Protein AF-A0A6P1IBQ8-F1 (afdb_monomer_lite)

Secondary structure (DSSP, 8-state):
----HHHHHHHHHHHHHHTT-SS-TTHHHHHHHHHHHHHHHHHHHHHHHH---HHHHHHHHHHHHHHHHHHHHTT-HHHHHHHHHHHHTS--SS--HHHHHHHHHHHHH-SSTTS-HHHHHHHHHHHHHHHTSTT-HHHHHHHHHHHHHHHHHT-HHHHHHHHTT-----

Structure (mmCIF, N/CA/C/O backbone):
data_AF-A0A6P1IBQ8-F1
#
_entry.id   AF-A0A6P1IBQ8-F1
#
loop_
_atom_site.group_PDB
_atom_site.id
_atom_site.type_symbol
_atom_site.label_atom_id
_atom_site.label_alt_id
_atom_site.label_comp_id
_atom_site.label_asym_id
_atom_site.label_entity_id
_atom_site.label_seq_id
_atom_site.pdbx_PDB_ins_code
_atom_site.Cartn_x
_atom_site.Cartn_y
_atom_site.Cartn_z
_atom_site.occupancy
_atom_site.B_iso_or_equiv
_atom_site.auth_seq_id
_atom_site.auth_comp_id
_atom_site.auth_asym_id
_atom_site.auth_atom_id
_atom_site.pdbx_PDB_model_num
ATOM 1 N N . MET A 1 1 ? -7.753 -3.635 31.287 1.00 37.69 1 MET A N 1
ATOM 2 C CA . MET A 1 1 ? -6.575 -3.598 30.396 1.00 37.69 1 MET A CA 1
ATOM 3 C C . MET A 1 1 ? -6.400 -2.164 29.951 1.00 37.69 1 MET A C 1
ATOM 5 O O . MET A 1 1 ? -7.310 -1.620 29.345 1.00 37.69 1 MET A O 1
ATOM 9 N N . HIS A 1 2 ? -5.324 -1.528 30.402 1.00 33.00 2 HIS A N 1
ATOM 10 C CA . HIS A 1 2 ? -5.056 -0.107 30.200 1.00 33.00 2 HIS A CA 1
ATOM 11 C C . HIS A 1 2 ? -4.382 0.055 28.831 1.00 33.00 2 HIS A C 1
ATOM 13 O O . HIS A 1 2 ? -3.365 -0.583 28.576 1.00 33.00 2 HIS A O 1
ATOM 19 N N . TYR A 1 3 ? -5.025 0.804 27.938 1.00 33.38 3 TYR A N 1
ATOM 20 C CA . TYR A 1 3 ? -4.625 1.020 26.548 1.00 33.38 3 TYR A CA 1
ATOM 21 C C . TYR A 1 3 ? -3.568 2.130 26.522 1.00 33.38 3 TYR A C 1
ATOM 23 O O . TYR A 1 3 ? -3.873 3.261 26.902 1.00 33.38 3 TYR A O 1
ATOM 31 N N . ASP A 1 4 ? -2.334 1.818 26.129 1.00 32.56 4 ASP A N 1
ATOM 32 C CA . ASP A 1 4 ? -1.251 2.802 26.085 1.00 32.56 4 ASP A CA 1
ATOM 33 C C . ASP A 1 4 ? -1.140 3.415 24.679 1.00 32.56 4 ASP A C 1
ATOM 35 O O . ASP A 1 4 ? -0.504 2.868 23.768 1.00 32.56 4 ASP A O 1
ATOM 39 N N . LEU A 1 5 ? -1.823 4.551 24.503 1.00 36.56 5 LEU A N 1
ATOM 40 C CA . LEU A 1 5 ? -1.891 5.357 23.275 1.00 36.56 5 LEU A CA 1
ATOM 41 C C . LEU A 1 5 ? -0.507 5.808 22.759 1.00 36.56 5 LEU A C 1
ATOM 43 O O . LEU A 1 5 ? -0.376 6.165 21.580 1.00 36.56 5 LEU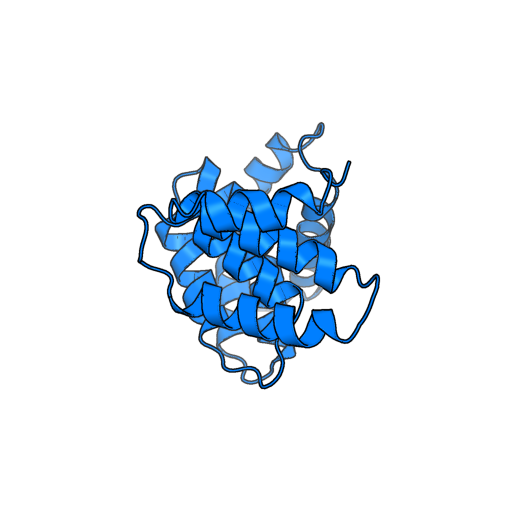 A O 1
ATOM 47 N N . ASP A 1 6 ? 0.541 5.740 23.587 1.00 40.50 6 ASP A N 1
ATOM 48 C CA . ASP A 1 6 ? 1.911 6.054 23.173 1.00 40.50 6 ASP A CA 1
ATOM 49 C C . ASP A 1 6 ? 2.512 4.995 22.234 1.00 40.50 6 ASP A C 1
ATOM 51 O O . ASP A 1 6 ? 3.306 5.326 21.345 1.00 40.50 6 ASP A O 1
ATOM 55 N N . THR A 1 7 ? 2.065 3.739 22.324 1.00 45.91 7 THR A N 1
ATOM 56 C CA . THR A 1 7 ? 2.589 2.633 21.499 1.00 45.91 7 THR A CA 1
ATOM 57 C C . THR A 1 7 ? 2.104 2.739 20.048 1.00 45.91 7 THR A C 1
ATOM 59 O O . THR A 1 7 ? 2.901 2.678 19.109 1.00 45.91 7 THR A O 1
ATOM 62 N N . ALA A 1 8 ? 0.810 3.015 19.848 1.00 40.38 8 ALA A N 1
ATOM 63 C CA . ALA A 1 8 ? 0.205 3.210 18.524 1.00 40.38 8 ALA A CA 1
ATOM 64 C C . ALA A 1 8 ? 0.755 4.461 17.809 1.00 40.38 8 ALA A C 1
ATOM 66 O O . ALA A 1 8 ? 0.993 4.467 16.593 1.00 40.38 8 ALA A O 1
ATOM 67 N N . THR A 1 9 ? 1.036 5.517 18.576 1.00 47.88 9 THR A N 1
ATOM 68 C CA . THR A 1 9 ? 1.628 6.759 18.065 1.00 47.88 9 THR A CA 1
ATOM 69 C C . THR A 1 9 ? 3.099 6.565 17.673 1.00 47.88 9 THR A C 1
ATOM 71 O O . THR A 1 9 ? 3.546 7.099 16.652 1.00 47.88 9 THR A O 1
ATOM 74 N N . GLY A 1 10 ? 3.849 5.759 18.434 1.00 45.59 10 GLY A N 1
ATOM 75 C CA . GLY A 1 10 ? 5.233 5.386 18.132 1.00 45.59 10 GLY A CA 1
ATOM 76 C C . GLY A 1 10 ? 5.371 4.578 16.839 1.00 45.59 10 GLY A C 1
ATOM 77 O O . GLY A 1 10 ? 6.206 4.910 15.992 1.00 45.59 10 GLY A O 1
ATOM 78 N N . THR A 1 11 ? 4.506 3.583 16.639 1.00 48.53 11 THR A N 1
ATOM 79 C CA . THR A 1 11 ? 4.478 2.750 15.425 1.00 48.53 11 THR A CA 1
ATOM 80 C C . THR A 1 11 ? 4.106 3.576 14.192 1.00 48.53 11 THR A C 1
ATOM 82 O O . THR A 1 11 ? 4.799 3.520 13.177 1.00 48.53 11 THR A O 1
ATOM 85 N N . THR A 1 12 ? 3.113 4.463 14.306 1.00 47.78 12 THR A N 1
ATOM 86 C CA . THR A 1 12 ? 2.701 5.360 13.210 1.00 47.78 12 THR A CA 1
ATOM 87 C C . THR A 1 12 ? 3.807 6.355 12.817 1.00 47.78 12 THR A C 1
ATOM 89 O O . THR A 1 12 ? 4.039 6.597 11.629 1.00 47.78 12 THR A O 1
ATOM 92 N N . ARG A 1 13 ? 4.562 6.901 13.788 1.00 47.66 13 ARG A N 1
ATOM 93 C CA . ARG A 1 13 ? 5.729 7.769 13.511 1.00 47.66 13 ARG A CA 1
ATOM 94 C C . ARG A 1 13 ? 6.885 7.015 12.854 1.00 47.66 13 ARG A C 1
ATOM 96 O O . ARG A 1 13 ? 7.597 7.599 12.038 1.00 47.66 13 ARG A O 1
ATOM 103 N N . TYR A 1 14 ? 7.089 5.744 13.193 1.00 47.19 14 TYR A N 1
ATOM 104 C CA . TYR A 1 14 ? 8.168 4.938 12.622 1.00 47.19 14 TYR A CA 1
ATOM 105 C C . TYR A 1 14 ? 7.876 4.520 11.177 1.00 47.19 14 TYR A C 1
ATOM 107 O O . TYR A 1 14 ? 8.729 4.684 10.306 1.00 47.19 14 TYR A O 1
ATOM 115 N N . VAL A 1 15 ? 6.640 4.105 10.898 1.00 50.53 15 VAL A N 1
ATOM 116 C CA . VAL A 1 15 ? 6.150 3.820 9.543 1.00 50.53 15 VAL A CA 1
ATOM 117 C C . VAL A 1 15 ? 6.271 5.059 8.637 1.00 50.53 15 VAL A C 1
ATOM 119 O O . VAL A 1 15 ? 6.692 4.963 7.486 1.00 50.53 15 VAL A O 1
ATOM 122 N N . ALA A 1 16 ? 6.031 6.263 9.170 1.00 47.47 16 ALA A N 1
ATOM 123 C CA . ALA A 1 16 ? 6.283 7.514 8.449 1.00 47.47 16 ALA A CA 1
ATOM 124 C C . ALA A 1 16 ? 7.784 7.831 8.240 1.00 47.47 16 ALA A C 1
ATOM 126 O O . ALA A 1 16 ? 8.135 8.533 7.290 1.00 47.47 16 ALA A O 1
ATOM 127 N N . ARG A 1 17 ? 8.684 7.334 9.106 1.00 43.91 17 ARG A N 1
ATOM 128 C CA . ARG A 1 17 ? 10.148 7.492 8.978 1.00 43.91 17 ARG A CA 1
ATOM 129 C C . ARG A 1 17 ? 10.747 6.535 7.942 1.00 43.91 17 ARG A C 1
ATOM 131 O O . ARG A 1 17 ? 11.728 6.899 7.299 1.00 43.91 17 ARG A O 1
ATOM 138 N N . TRP A 1 18 ? 10.132 5.371 7.746 1.00 48.56 18 TRP A N 1
ATOM 139 C CA . TRP A 1 18 ? 10.521 4.374 6.748 1.00 48.56 18 TRP A CA 1
ATOM 140 C C . TRP A 1 18 ? 10.512 4.931 5.311 1.00 48.56 18 TRP A C 1
ATOM 142 O O . TRP A 1 18 ? 11.470 4.728 4.572 1.00 48.56 18 TRP A O 1
ATOM 152 N N . ASN A 1 19 ? 9.525 5.767 4.962 1.00 48.47 19 ASN A N 1
ATOM 153 C CA . ASN A 1 19 ? 9.407 6.391 3.632 1.00 48.47 19 ASN A CA 1
ATOM 154 C C . ASN A 1 19 ? 10.536 7.376 3.256 1.00 48.47 19 ASN A C 1
ATOM 156 O O . ASN A 1 19 ? 10.545 7.864 2.129 1.00 48.47 19 ASN A O 1
ATOM 160 N N . ARG A 1 20 ? 11.464 7.710 4.167 1.00 42.34 20 ARG A N 1
ATOM 161 C CA . ARG A 1 20 ? 12.568 8.652 3.892 1.00 42.34 20 ARG A CA 1
ATOM 162 C C . ARG A 1 20 ? 13.920 7.995 3.623 1.00 42.34 20 ARG A C 1
ATOM 164 O O . ARG A 1 20 ? 14.780 8.653 3.057 1.00 42.34 20 ARG A O 1
ATOM 171 N N . ASN A 1 21 ? 14.099 6.730 3.998 1.00 39.75 21 ASN A N 1
ATOM 172 C CA . ASN A 1 21 ? 15.372 6.026 3.852 1.00 39.75 21 ASN A CA 1
ATOM 173 C C . ASN A 1 21 ? 15.149 4.748 3.042 1.00 39.75 21 ASN A C 1
ATOM 175 O O . ASN A 1 21 ? 15.145 3.645 3.589 1.00 39.75 21 ASN A O 1
ATOM 179 N N . GLY A 1 22 ? 14.959 4.903 1.732 1.00 41.88 22 GLY A N 1
ATOM 180 C CA . GLY A 1 22 ? 15.198 3.795 0.817 1.00 41.88 22 GLY A CA 1
ATOM 181 C C . GLY A 1 22 ? 16.657 3.364 0.958 1.00 41.88 22 GLY A C 1
ATOM 182 O O . GLY A 1 22 ? 17.554 4.180 0.771 1.00 41.88 22 GLY A O 1
ATOM 183 N N . SER A 1 23 ? 16.883 2.103 1.326 1.00 50.59 23 SER A N 1
ATOM 184 C CA . SER A 1 23 ? 18.199 1.453 1.286 1.00 50.59 23 SER A CA 1
ATOM 185 C C . SER A 1 23 ? 19.282 2.128 2.145 1.00 50.59 23 SER A C 1
ATOM 187 O O . SER A 1 23 ? 20.247 2.682 1.626 1.00 50.59 23 SER A O 1
ATOM 189 N N . GLY A 1 24 ? 19.146 2.075 3.477 1.00 51.94 24 GLY A N 1
ATOM 190 C CA . GLY A 1 24 ? 20.138 2.619 4.417 1.00 51.94 24 GLY A CA 1
ATOM 191 C C . GLY A 1 24 ? 20.544 1.653 5.545 1.00 51.94 24 GLY A C 1
ATOM 192 O O . GLY A 1 24 ? 19.846 0.665 5.798 1.00 51.94 24 GLY A O 1
ATOM 193 N N . PRO A 1 25 ? 21.648 1.934 6.270 1.00 43.25 25 PRO A N 1
ATOM 194 C CA . PRO A 1 25 ? 22.056 1.155 7.440 1.00 43.25 25 PRO A CA 1
ATOM 195 C C . PRO A 1 25 ? 20.945 1.201 8.501 1.00 43.25 25 PRO A C 1
ATOM 197 O O . PRO A 1 25 ? 20.564 2.278 8.957 1.00 43.25 25 PRO A O 1
ATOM 200 N N . GLY A 1 26 ? 20.383 0.040 8.850 1.00 57.84 26 GLY A N 1
ATOM 201 C CA . GLY A 1 26 ? 19.228 -0.097 9.752 1.00 57.84 26 GLY A CA 1
ATOM 202 C C . GLY A 1 26 ? 17.988 -0.736 9.116 1.00 57.84 26 GLY A C 1
ATOM 203 O O . GLY A 1 26 ? 17.019 -1.012 9.819 1.00 57.84 26 GLY A O 1
ATOM 204 N N . GLN A 1 27 ? 18.008 -1.019 7.808 1.00 59.41 27 GLN A N 1
ATOM 205 C CA . GLN A 1 27 ? 16.902 -1.698 7.124 1.00 59.41 27 GLN A CA 1
ATOM 206 C C . GLN A 1 27 ? 16.643 -3.115 7.665 1.00 59.41 27 GLN A C 1
ATOM 208 O O . GLN A 1 27 ? 15.490 -3.511 7.795 1.00 59.41 27 GLN A O 1
ATOM 213 N N . LEU A 1 28 ? 17.689 -3.860 8.037 1.00 63.75 28 LEU A N 1
ATOM 214 C CA . LEU A 1 28 ? 17.545 -5.204 8.613 1.00 63.75 28 LEU A CA 1
ATOM 215 C C . LEU A 1 28 ? 16.924 -5.171 10.017 1.00 63.75 28 LEU A C 1
ATOM 217 O O . LEU A 1 28 ? 16.022 -5.953 10.298 1.00 63.75 28 LEU A O 1
ATOM 221 N N . ASP A 1 29 ? 17.324 -4.219 10.864 1.00 69.94 29 ASP A N 1
ATOM 222 C CA . ASP A 1 29 ? 16.721 -4.032 12.191 1.00 69.94 29 ASP A CA 1
ATOM 223 C C . ASP A 1 29 ? 15.266 -3.558 12.090 1.00 69.94 29 ASP A C 1
ATOM 225 O O . ASP A 1 29 ? 14.413 -3.966 12.880 1.00 69.94 29 ASP A O 1
ATOM 229 N N . ALA A 1 30 ? 14.969 -2.715 11.095 1.00 69.19 30 ALA A N 1
ATOM 230 C CA . ALA A 1 30 ? 13.612 -2.293 10.780 1.00 69.19 30 ALA A CA 1
ATOM 231 C C . ALA A 1 30 ? 12.743 -3.487 10.373 1.00 69.19 30 ALA A C 1
ATOM 233 O O . ALA A 1 30 ? 11.651 -3.648 10.907 1.00 69.19 30 ALA A O 1
ATOM 234 N N . ILE A 1 31 ? 13.245 -4.348 9.484 1.00 72.06 31 ILE A N 1
ATOM 235 C CA . ILE A 1 31 ? 12.558 -5.569 9.054 1.00 72.06 31 ILE A CA 1
ATOM 236 C C . ILE A 1 31 ? 12.330 -6.511 10.243 1.00 72.06 31 ILE A C 1
ATOM 238 O O . ILE A 1 31 ? 11.191 -6.886 10.496 1.00 72.06 31 ILE A O 1
ATOM 242 N N . ALA A 1 32 ? 13.363 -6.804 11.039 1.00 79.06 32 ALA A N 1
ATOM 243 C CA . ALA A 1 32 ? 13.249 -7.677 12.211 1.00 79.06 32 ALA A CA 1
ATOM 244 C C . ALA A 1 32 ? 12.292 -7.122 13.282 1.00 79.06 32 ALA A C 1
ATOM 246 O O . ALA A 1 32 ? 11.680 -7.864 14.057 1.00 79.06 32 ALA A O 1
ATOM 247 N N . ARG A 1 33 ? 12.156 -5.796 13.366 1.00 80.38 33 ARG A N 1
ATOM 248 C CA . ARG A 1 33 ? 11.147 -5.163 14.214 1.00 80.38 33 ARG A CA 1
ATOM 249 C C . ARG A 1 33 ? 9.750 -5.287 13.613 1.00 80.38 33 ARG A C 1
ATOM 251 O O . ARG A 1 33 ? 8.841 -5.649 14.348 1.00 80.38 33 ARG A O 1
ATOM 258 N N . LEU A 1 34 ? 9.580 -5.037 12.317 1.00 82.81 34 LEU A N 1
ATOM 259 C CA . LEU A 1 34 ? 8.296 -5.211 11.630 1.00 82.81 34 LEU A CA 1
ATOM 260 C C . LEU A 1 34 ? 7.805 -6.663 11.708 1.00 82.81 34 LEU A C 1
ATOM 262 O O . LEU A 1 34 ? 6.613 -6.867 11.907 1.00 82.81 34 LEU A O 1
ATOM 266 N N . ASP A 1 35 ? 8.706 -7.648 11.663 1.00 85.44 35 ASP A N 1
ATOM 267 C CA . ASP A 1 35 ? 8.384 -9.064 11.890 1.00 85.44 35 ASP A CA 1
ATOM 268 C C . ASP A 1 35 ? 7.727 -9.296 13.256 1.00 85.44 35 ASP A C 1
ATOM 270 O O . ASP A 1 35 ? 6.705 -9.975 13.357 1.00 85.44 35 ASP A O 1
ATOM 274 N N . ARG A 1 36 ? 8.275 -8.693 14.318 1.00 88.38 36 ARG A N 1
ATOM 275 C CA . ARG A 1 36 ? 7.716 -8.810 15.676 1.00 88.38 36 ARG A CA 1
ATOM 276 C C . ARG A 1 36 ? 6.414 -8.032 15.853 1.00 88.38 36 ARG A C 1
ATOM 278 O O . ARG A 1 36 ? 5.550 -8.463 16.607 1.00 88.38 36 ARG A O 1
ATOM 285 N N . GLU A 1 37 ? 6.278 -6.902 15.168 1.00 88.69 37 GLU A N 1
ATOM 286 C CA . GLU A 1 37 ? 5.125 -6.001 15.277 1.00 88.69 37 GLU A CA 1
ATOM 287 C C . GLU A 1 37 ? 3.951 -6.405 14.368 1.00 88.69 37 GLU A C 1
ATOM 289 O O . GLU A 1 37 ? 2.917 -5.741 14.390 1.00 88.69 37 GLU A O 1
ATOM 294 N N . GLN A 1 38 ? 4.060 -7.496 13.595 1.00 89.25 38 GLN A N 1
ATOM 295 C CA . GLN A 1 38 ? 2.994 -7.968 12.699 1.00 89.25 38 GLN A CA 1
ATOM 296 C C . GLN A 1 38 ? 1.599 -8.028 13.351 1.00 89.25 38 GLN A C 1
ATOM 298 O O . GLN A 1 38 ? 0.654 -7.508 12.753 1.00 89.25 38 GLN A O 1
ATOM 303 N N . PRO A 1 39 ? 1.419 -8.595 14.564 1.00 90.88 39 PRO A N 1
ATOM 304 C CA . PRO A 1 39 ? 0.107 -8.616 15.213 1.00 90.88 39 PRO A CA 1
ATOM 305 C C . PRO A 1 39 ? -0.440 -7.209 15.485 1.00 90.88 39 PRO A C 1
ATOM 307 O O . PRO A 1 39 ? -1.597 -6.935 15.179 1.00 90.88 39 PRO A O 1
ATOM 310 N N . ASN A 1 40 ? 0.414 -6.302 15.966 1.00 88.81 40 ASN A N 1
ATOM 311 C CA . ASN A 1 40 ? 0.041 -4.923 16.287 1.00 88.81 40 ASN A CA 1
ATOM 312 C C . ASN A 1 40 ? -0.310 -4.126 15.022 1.00 88.81 40 ASN A C 1
ATOM 314 O O . ASN A 1 40 ? -1.225 -3.305 15.023 1.00 88.81 40 ASN A O 1
ATOM 318 N N . ILE A 1 41 ? 0.401 -4.377 13.918 1.00 89.62 41 ILE A N 1
ATOM 319 C CA . ILE A 1 41 ? 0.132 -3.745 12.622 1.00 89.62 41 ILE A CA 1
ATOM 320 C C . ILE A 1 41 ? -1.217 -4.213 12.067 1.00 89.62 41 ILE A C 1
ATOM 322 O O . ILE A 1 41 ? -1.997 -3.383 11.601 1.00 89.62 41 ILE A O 1
ATOM 326 N N . ARG A 1 42 ? -1.520 -5.515 12.143 1.00 93.06 42 ARG A N 1
ATOM 327 C CA . ARG A 1 42 ? -2.825 -6.053 11.727 1.00 93.06 42 ARG A CA 1
ATOM 328 C C . ARG A 1 42 ? -3.959 -5.465 12.556 1.00 93.06 42 ARG A C 1
ATOM 330 O O . ARG A 1 42 ? -4.925 -4.990 11.976 1.00 93.06 42 ARG A O 1
ATOM 337 N N . GLU A 1 43 ? -3.809 -5.412 13.878 1.00 92.69 43 GLU A N 1
ATOM 338 C CA . GLU A 1 43 ? -4.804 -4.801 14.768 1.00 92.69 43 GLU A CA 1
ATOM 339 C C . GLU A 1 43 ? -5.041 -3.320 14.420 1.00 92.69 43 GLU A C 1
ATOM 341 O O . GLU A 1 43 ? -6.183 -2.874 14.298 1.00 92.69 43 GLU A O 1
ATOM 346 N N . ALA A 1 44 ? -3.972 -2.558 14.167 1.00 90.69 44 ALA A N 1
ATOM 347 C CA . ALA A 1 44 ? -4.085 -1.165 13.744 1.00 90.69 44 ALA A CA 1
ATOM 348 C C . ALA A 1 44 ? -4.819 -1.016 12.397 1.00 90.69 44 ALA A C 1
ATOM 350 O O . ALA A 1 44 ? -5.633 -0.103 12.233 1.00 90.69 44 ALA A O 1
ATOM 351 N N . LEU A 1 45 ? -4.560 -1.908 11.434 1.00 92.56 45 LEU A N 1
ATOM 352 C CA . LEU A 1 45 ? -5.246 -1.923 10.138 1.00 92.56 45 LEU A CA 1
ATOM 353 C C . LEU A 1 45 ? -6.728 -2.301 10.275 1.00 92.56 45 LEU A C 1
ATOM 355 O O . LEU A 1 45 ? -7.571 -1.682 9.625 1.00 92.56 45 LEU A O 1
ATOM 359 N N . GLU A 1 46 ? -7.066 -3.256 11.143 1.00 92.62 46 GLU A N 1
ATOM 360 C CA . GLU A 1 46 ? -8.457 -3.595 11.468 1.00 92.62 46 GLU A CA 1
ATOM 361 C C . GLU A 1 46 ? -9.190 -2.411 12.087 1.00 92.62 46 GLU A C 1
ATOM 363 O O . GLU A 1 46 ? -10.285 -2.067 11.643 1.00 92.62 46 GLU A O 1
ATOM 368 N N . HIS A 1 47 ? -8.564 -1.734 13.050 1.00 89.88 47 HIS A N 1
ATOM 369 C CA . HIS A 1 47 ? -9.138 -0.548 13.673 1.00 89.88 47 HIS A CA 1
ATOM 370 C C . HIS A 1 47 ? -9.421 0.560 12.647 1.00 89.88 47 HIS A C 1
ATOM 372 O O . HIS A 1 47 ? -10.495 1.162 12.660 1.00 89.88 47 HIS A O 1
ATOM 378 N N . CYS A 1 48 ? -8.496 0.785 11.707 1.00 89.75 48 CYS A N 1
ATOM 379 C CA . CYS A 1 48 ? -8.680 1.763 10.633 1.00 89.75 48 CYS A CA 1
ATOM 380 C C . CYS A 1 48 ? -9.842 1.412 9.687 1.00 89.75 48 CYS A C 1
ATOM 382 O O . CYS A 1 4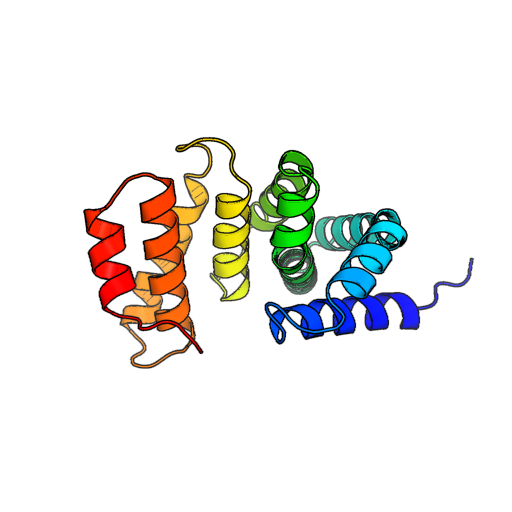8 ? -10.430 2.321 9.107 1.00 89.75 48 CYS A O 1
ATOM 384 N N . LEU A 1 49 ? -10.175 0.126 9.529 1.00 85.94 49 LEU A N 1
ATOM 385 C CA . LEU A 1 49 ? -11.255 -0.352 8.656 1.00 85.94 49 LEU A CA 1
ATOM 386 C C . LEU A 1 49 ? -12.640 -0.346 9.303 1.00 85.94 49 LEU A C 1
ATOM 388 O O . LEU A 1 49 ? -13.636 -0.336 8.589 1.00 85.94 49 LEU A O 1
ATOM 392 N N . ILE A 1 50 ? -12.718 -0.415 10.632 1.00 83.69 50 ILE A N 1
ATOM 393 C CA . ILE A 1 50 ? -14.001 -0.412 11.355 1.00 83.69 50 ILE A CA 1
ATOM 394 C C . ILE A 1 50 ? -14.589 1.007 11.415 1.00 83.69 50 ILE A C 1
ATOM 396 O O . ILE A 1 50 ? -15.794 1.180 11.595 1.00 83.69 50 ILE A O 1
ATOM 400 N N . SER A 1 51 ? -13.754 2.034 11.256 1.00 72.88 51 SER A N 1
ATOM 401 C CA . SER A 1 51 ? -14.192 3.421 11.333 1.00 72.88 51 SER A CA 1
ATOM 402 C C . SER A 1 51 ? -14.833 3.916 10.036 1.00 72.88 51 SER A C 1
ATOM 404 O O . SER A 1 51 ? -14.294 3.741 8.948 1.00 72.88 51 SER A O 1
ATOM 406 N N . THR A 1 52 ? -15.945 4.639 10.167 1.00 69.69 52 THR A N 1
ATOM 407 C CA . THR A 1 52 ? -16.561 5.414 9.079 1.00 69.69 52 THR A CA 1
ATOM 408 C C . THR A 1 52 ? -15.860 6.756 8.837 1.00 69.69 52 THR A C 1
ATOM 410 O O . THR A 1 52 ? -16.256 7.516 7.954 1.00 69.69 52 THR A O 1
ATOM 413 N N . GLU A 1 53 ? -14.843 7.099 9.632 1.00 78.69 53 GLU A N 1
ATOM 414 C CA . GLU A 1 53 ? -14.085 8.334 9.468 1.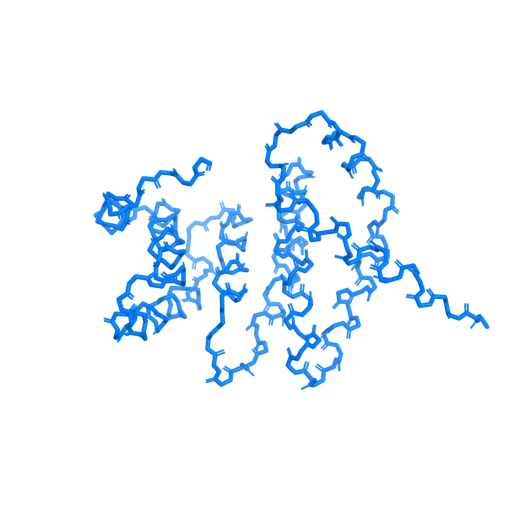00 78.69 53 GLU A CA 1
ATOM 415 C C . GLU A 1 53 ? -13.026 8.188 8.372 1.00 78.69 53 GLU A C 1
ATOM 417 O O . GLU A 1 53 ? -12.038 7.465 8.526 1.00 78.69 53 GLU A O 1
ATOM 422 N N . ASN A 1 54 ? -13.157 8.980 7.303 1.00 79.00 54 ASN A N 1
ATOM 423 C CA . ASN A 1 54 ? -12.196 9.011 6.192 1.00 79.00 54 ASN A CA 1
ATOM 424 C C . ASN A 1 54 ? -10.737 9.178 6.655 1.00 79.00 54 ASN A C 1
ATOM 426 O O . ASN A 1 54 ? -9.823 8.615 6.058 1.00 79.00 54 ASN A O 1
ATOM 430 N N . ARG A 1 55 ? -10.500 9.911 7.750 1.00 82.19 55 ARG A N 1
ATOM 431 C CA . ARG A 1 55 ? -9.157 10.131 8.306 1.00 82.19 55 ARG A CA 1
ATOM 432 C C . ARG A 1 55 ? -8.501 8.843 8.820 1.00 82.19 55 ARG A C 1
ATOM 434 O O . ARG A 1 55 ? -7.282 8.689 8.702 1.00 82.19 55 ARG A O 1
ATOM 441 N N . LEU A 1 56 ? -9.277 7.932 9.404 1.00 86.00 56 LEU A N 1
ATOM 442 C CA . LEU A 1 56 ? -8.763 6.656 9.905 1.00 86.00 56 LEU A CA 1
ATOM 443 C C . LEU A 1 56 ? -8.490 5.692 8.750 1.00 86.00 56 LEU A C 1
ATOM 445 O O . LEU A 1 56 ? -7.419 5.090 8.718 1.00 86.00 56 LEU A O 1
ATOM 449 N N . VAL A 1 57 ? -9.350 5.670 7.730 1.00 87.62 57 VAL A N 1
ATOM 450 C CA . VAL A 1 57 ? -9.089 4.941 6.477 1.00 87.62 57 VAL A CA 1
ATOM 451 C C . VAL A 1 57 ? -7.798 5.431 5.813 1.00 87.62 57 VAL A C 1
ATOM 453 O O . VAL A 1 57 ? -6.945 4.624 5.450 1.00 87.62 57 VAL A O 1
ATOM 456 N N . GLU A 1 58 ? -7.583 6.748 5.713 1.00 87.62 58 GLU A N 1
ATOM 457 C CA . GLU A 1 58 ? -6.324 7.292 5.185 1.00 87.62 58 GLU A CA 1
ATOM 458 C C . GLU A 1 58 ? -5.106 6.921 6.034 1.00 87.62 58 GLU A C 1
ATOM 460 O O . GLU A 1 58 ? -4.016 6.710 5.498 1.00 87.62 58 GLU A O 1
ATOM 465 N N . THR A 1 59 ? -5.272 6.823 7.353 1.00 89.75 59 THR A N 1
ATOM 466 C CA . THR A 1 59 ? -4.210 6.349 8.248 1.00 89.75 59 THR A CA 1
ATOM 467 C C . THR A 1 59 ? -3.887 4.883 7.960 1.00 89.75 59 THR A C 1
ATOM 469 O O . THR A 1 59 ? -2.715 4.547 7.794 1.00 89.75 59 THR A O 1
ATOM 472 N N . GLY A 1 60 ? -4.905 4.039 7.780 1.00 91.06 60 GLY A N 1
ATOM 473 C CA . GLY A 1 60 ? -4.738 2.656 7.341 1.00 91.06 60 GLY A CA 1
ATOM 474 C C . GLY A 1 60 ? -4.029 2.560 5.989 1.00 91.06 60 GLY A C 1
ATOM 475 O O . GLY A 1 60 ? -3.074 1.799 5.855 1.00 91.06 60 GLY A O 1
ATOM 476 N N . LEU A 1 61 ? -4.406 3.395 5.012 1.00 90.31 61 LEU A N 1
ATOM 477 C CA . LEU A 1 61 ? -3.731 3.460 3.711 1.00 90.31 61 LEU A CA 1
ATOM 478 C C . LEU A 1 61 ? -2.255 3.845 3.854 1.00 90.31 61 LEU A C 1
ATOM 480 O O . LEU A 1 61 ? -1.417 3.260 3.174 1.00 90.31 61 LEU A O 1
ATOM 484 N N . ARG A 1 62 ? -1.901 4.778 4.749 1.00 89.38 62 ARG A N 1
ATOM 485 C CA . ARG A 1 62 ? -0.493 5.118 5.047 1.00 89.38 62 ARG A CA 1
ATOM 486 C C . ARG A 1 62 ? 0.275 3.929 5.604 1.00 89.38 62 ARG A C 1
ATOM 488 O O . ARG A 1 62 ? 1.399 3.696 5.163 1.00 89.38 62 ARG A O 1
ATOM 495 N N . ILE A 1 63 ? -0.327 3.192 6.534 1.00 89.50 63 ILE A N 1
ATOM 496 C CA . ILE A 1 63 ? 0.288 2.010 7.141 1.00 89.50 63 ILE A CA 1
ATOM 497 C C . ILE A 1 63 ? 0.489 0.922 6.084 1.00 89.50 63 ILE A C 1
ATOM 499 O O . ILE A 1 63 ? 1.618 0.492 5.863 1.00 89.50 63 ILE A O 1
ATOM 503 N N . ALA A 1 64 ? -0.569 0.537 5.370 1.00 91.31 64 ALA A N 1
ATOM 504 C CA . ALA A 1 64 ? -0.511 -0.513 4.356 1.00 91.31 64 ALA A CA 1
ATOM 505 C C . ALA A 1 64 ? 0.432 -0.152 3.195 1.00 91.31 64 ALA A C 1
ATOM 507 O O . ALA A 1 64 ? 1.249 -0.970 2.780 1.00 91.31 64 ALA A O 1
ATOM 508 N N . THR A 1 65 ? 0.404 1.099 2.724 1.00 88.88 65 THR A N 1
ATOM 509 C CA . THR A 1 65 ? 1.333 1.577 1.687 1.00 88.88 65 THR A CA 1
ATOM 510 C C . THR A 1 65 ? 2.780 1.460 2.146 1.00 88.88 65 THR A C 1
ATOM 512 O O . THR A 1 65 ? 3.633 1.083 1.360 1.00 88.88 65 THR A O 1
ATOM 515 N N . ALA A 1 66 ? 3.099 1.761 3.402 1.00 86.88 66 ALA A N 1
ATOM 516 C CA . ALA A 1 66 ? 4.467 1.627 3.897 1.00 86.88 66 ALA A CA 1
ATOM 517 C C . ALA A 1 66 ? 4.883 0.164 4.157 1.00 86.88 66 ALA A C 1
ATOM 519 O O . ALA A 1 66 ? 6.067 -0.144 4.211 1.00 86.88 66 ALA A O 1
ATOM 520 N N . MET A 1 67 ? 3.929 -0.758 4.278 1.00 87.88 67 MET A N 1
ATOM 521 C CA . MET A 1 67 ? 4.200 -2.186 4.462 1.00 87.88 67 MET A CA 1
ATOM 522 C C . MET A 1 67 ? 4.442 -2.941 3.147 1.00 87.88 67 MET A C 1
ATOM 524 O O . MET A 1 67 ? 4.869 -4.093 3.186 1.00 87.88 67 MET A O 1
ATOM 528 N N . HIS A 1 68 ? 4.223 -2.321 1.980 1.00 84.81 68 HIS A N 1
ATOM 529 C CA . HIS A 1 68 ? 4.265 -3.040 0.702 1.00 84.81 68 HIS A CA 1
ATOM 530 C C . HIS A 1 68 ? 5.607 -3.731 0.433 1.00 84.81 68 HIS A C 1
ATOM 532 O O . HIS A 1 68 ? 5.618 -4.918 0.136 1.00 84.81 68 HIS A O 1
ATOM 538 N N . LEU A 1 69 ? 6.745 -3.053 0.626 1.00 80.06 69 LEU A N 1
ATOM 539 C CA . LEU A 1 69 ? 8.052 -3.690 0.415 1.00 80.06 69 LEU A CA 1
ATOM 540 C C . LEU A 1 69 ? 8.317 -4.808 1.424 1.00 80.06 69 LEU A C 1
ATOM 542 O O . LEU A 1 69 ? 8.954 -5.794 1.070 1.00 80.06 69 LEU A O 1
ATOM 546 N N . PHE A 1 70 ? 7.832 -4.672 2.662 1.00 85.44 70 PHE A N 1
ATOM 547 C CA . PHE A 1 70 ? 7.934 -5.743 3.647 1.00 85.44 70 PHE A CA 1
ATOM 548 C C . PHE A 1 70 ? 7.187 -6.988 3.147 1.00 85.44 70 PHE A C 1
ATOM 550 O O . PHE A 1 70 ? 7.763 -8.071 3.083 1.00 85.44 70 PHE A O 1
ATOM 557 N N . TRP A 1 71 ? 5.932 -6.834 2.713 1.00 88.94 71 TRP A N 1
ATOM 558 C CA . TRP A 1 71 ? 5.154 -7.956 2.190 1.00 88.94 71 TRP A CA 1
ATOM 559 C C . TRP A 1 71 ? 5.760 -8.541 0.909 1.00 88.94 71 TRP A C 1
ATOM 561 O O . TRP A 1 71 ? 5.749 -9.761 0.750 1.00 88.94 71 TRP A O 1
ATOM 571 N N . SER A 1 72 ? 6.343 -7.712 0.036 1.00 81.25 72 SER A N 1
ATOM 572 C CA . SER A 1 72 ? 7.074 -8.174 -1.150 1.00 81.25 72 SER A CA 1
ATOM 573 C C . SER A 1 72 ? 8.292 -9.028 -0.796 1.00 81.25 72 SER A C 1
ATOM 575 O O . SER A 1 72 ? 8.466 -10.097 -1.374 1.00 81.25 72 SER A O 1
ATOM 577 N N . ILE A 1 73 ? 9.127 -8.583 0.150 1.00 81.94 73 ILE A N 1
ATOM 578 C CA . ILE A 1 73 ? 10.354 -9.296 0.545 1.00 81.94 73 ILE A CA 1
ATOM 579 C C . ILE A 1 73 ? 10.018 -10.628 1.225 1.00 81.94 73 ILE 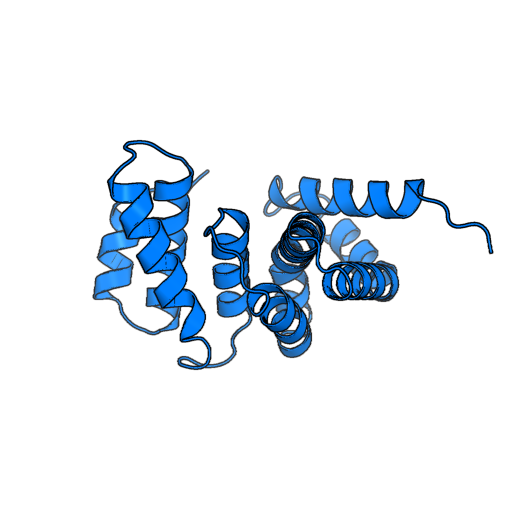A C 1
ATOM 581 O O . ILE A 1 73 ? 10.679 -11.633 0.973 1.00 81.94 73 ILE A O 1
ATOM 585 N N . HIS A 1 74 ? 8.962 -10.658 2.039 1.00 84.81 74 HIS A N 1
ATOM 586 C CA . HIS A 1 74 ? 8.569 -11.841 2.811 1.00 84.81 74 HIS A CA 1
ATOM 587 C C . HIS A 1 74 ? 7.632 -12.790 2.054 1.00 84.81 74 HIS A C 1
ATOM 589 O O . HIS A 1 74 ? 7.178 -13.782 2.619 1.00 84.81 74 HIS A O 1
ATOM 595 N N . GLY A 1 75 ? 7.304 -12.494 0.790 1.00 84.06 75 GLY A N 1
ATOM 596 C CA . GLY A 1 75 ? 6.372 -13.293 -0.013 1.00 84.06 75 GLY A CA 1
ATOM 597 C C . GLY A 1 75 ? 4.917 -13.249 0.478 1.00 84.06 75 GLY A C 1
ATOM 598 O O . GLY A 1 75 ? 4.087 -14.043 0.040 1.00 84.06 75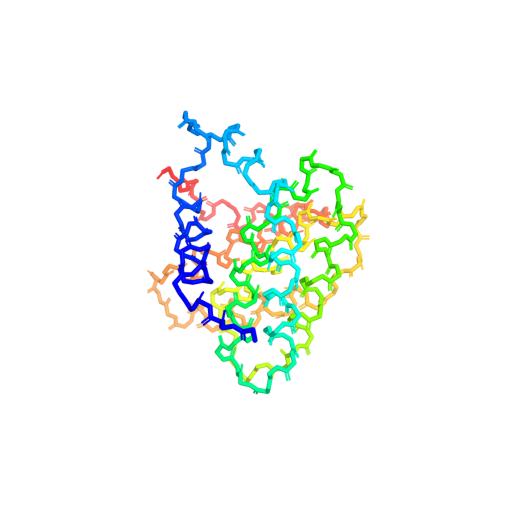 GLY A O 1
ATOM 599 N N . ALA A 1 76 ? 4.576 -12.309 1.360 1.00 87.81 76 ALA A N 1
ATOM 600 C CA . ALA A 1 76 ? 3.249 -12.139 1.951 1.00 87.81 76 ALA A CA 1
ATOM 601 C C . ALA A 1 76 ? 2.320 -11.269 1.074 1.00 87.81 76 ALA A C 1
ATOM 603 O O . ALA A 1 76 ? 1.555 -10.441 1.573 1.00 87.81 76 ALA A O 1
ATOM 604 N N . LEU A 1 77 ? 2.382 -11.461 -0.248 1.00 87.19 77 LEU A N 1
ATOM 605 C CA . LEU A 1 77 ? 1.702 -10.627 -1.249 1.00 87.19 77 LEU A CA 1
ATOM 606 C C . LEU A 1 77 ? 0.184 -10.571 -1.031 1.00 87.19 77 LEU A C 1
ATOM 608 O O . LEU A 1 77 ? -0.406 -9.492 -0.970 1.00 87.19 77 LEU A O 1
ATOM 612 N N . SER A 1 78 ? -0.439 -11.737 -0.838 1.00 87.88 78 SER A N 1
ATOM 613 C CA . SER A 1 78 ? -1.888 -11.860 -0.646 1.00 87.88 78 SER A CA 1
ATOM 614 C C . SER A 1 78 ? -2.384 -11.159 0.618 1.00 87.88 78 SER A C 1
ATOM 616 O O . SER A 1 78 ? -3.531 -10.720 0.670 1.00 87.88 78 SER A O 1
ATOM 618 N N . GLU A 1 79 ? -1.545 -11.063 1.651 1.00 91.69 79 GLU A N 1
ATOM 619 C CA . GLU A 1 79 ? -1.901 -10.334 2.865 1.00 91.69 79 GLU A CA 1
ATOM 620 C C . GLU A 1 79 ? -1.902 -8.828 2.610 1.00 91.69 79 GLU A C 1
ATOM 622 O O . GLU A 1 79 ? -2.886 -8.157 2.920 1.00 91.69 79 GLU A O 1
ATOM 627 N N . GLY A 1 80 ? -0.833 -8.308 2.004 1.00 90.94 80 GLY A N 1
ATOM 628 C CA . GLY A 1 80 ? -0.735 -6.883 1.717 1.00 90.94 80 GLY A CA 1
ATOM 629 C C . GLY A 1 80 ? -1.859 -6.378 0.819 1.00 90.94 80 GLY A C 1
ATOM 630 O O . GLY A 1 80 ? -2.480 -5.357 1.122 1.00 90.94 80 GLY A O 1
ATOM 631 N N . ARG A 1 81 ? -2.197 -7.150 -0.218 1.00 88.69 81 ARG A N 1
ATOM 632 C CA . ARG A 1 81 ? -3.318 -6.838 -1.113 1.00 88.69 81 ARG A CA 1
ATOM 633 C C . ARG A 1 81 ? -4.659 -6.855 -0.407 1.00 88.69 81 ARG A C 1
ATOM 635 O O . ARG A 1 81 ? -5.401 -5.891 -0.507 1.00 88.69 81 ARG A O 1
ATOM 642 N N . ARG A 1 82 ? -4.928 -7.863 0.431 1.00 90.94 82 ARG A N 1
ATOM 643 C CA . ARG A 1 82 ? -6.165 -7.910 1.230 1.00 90.94 82 ARG A CA 1
ATOM 644 C C . ARG A 1 82 ? -6.376 -6.628 2.039 1.00 90.94 82 ARG A C 1
ATOM 646 O O . ARG A 1 82 ? -7.508 -6.157 2.146 1.00 90.94 82 ARG A O 1
ATOM 653 N N . TRP A 1 83 ? -5.324 -6.087 2.651 1.00 93.75 83 TRP A N 1
ATOM 654 C CA . TRP A 1 83 ? -5.433 -4.841 3.410 1.00 93.75 83 TRP A CA 1
ATOM 655 C C . TRP A 1 83 ? -5.656 -3.635 2.501 1.00 93.75 83 TRP A C 1
ATOM 657 O O . TRP A 1 83 ? -6.561 -2.842 2.767 1.00 93.75 83 TRP A O 1
ATOM 667 N N . LEU A 1 84 ? -4.866 -3.511 1.432 1.00 89.81 84 LEU A N 1
ATOM 668 C CA . LEU A 1 84 ? -4.976 -2.411 0.476 1.00 89.81 84 LEU A CA 1
ATOM 669 C C . LEU A 1 84 ? -6.346 -2.394 -0.208 1.00 89.81 84 LEU A C 1
ATOM 671 O O . LEU A 1 84 ? -6.995 -1.353 -0.177 1.00 89.81 84 LEU A O 1
ATOM 675 N N . ASP A 1 85 ? -6.839 -3.530 -0.698 1.00 87.75 85 ASP A N 1
ATOM 676 C CA . ASP A 1 85 ? -8.158 -3.675 -1.324 1.00 87.75 85 ASP A CA 1
ATOM 677 C C . ASP A 1 85 ? -9.279 -3.192 -0.403 1.00 87.75 85 ASP A C 1
ATOM 679 O O . ASP A 1 85 ? -10.117 -2.378 -0.790 1.00 87.75 85 ASP A O 1
ATOM 683 N N . ARG A 1 86 ? -9.285 -3.642 0.859 1.00 89.38 86 ARG A N 1
ATOM 684 C CA . ARG A 1 86 ? -10.323 -3.264 1.834 1.00 89.38 86 ARG A CA 1
ATOM 685 C C . ARG A 1 86 ? -10.292 -1.771 2.164 1.00 89.38 86 ARG A C 1
ATOM 687 O O . ARG A 1 86 ? -11.346 -1.153 2.330 1.00 89.38 86 ARG A O 1
ATOM 694 N N . LEU A 1 87 ? -9.099 -1.190 2.274 1.00 89.44 87 LEU A N 1
ATOM 695 C CA . LEU A 1 87 ? -8.923 0.235 2.553 1.00 89.44 87 LEU A CA 1
ATOM 696 C C . LEU A 1 87 ? -9.267 1.098 1.330 1.00 89.44 87 LEU A C 1
ATOM 698 O O . LEU A 1 87 ? -9.848 2.172 1.471 1.00 89.44 87 LEU A O 1
ATOM 702 N N . LEU A 1 88 ? -8.944 0.631 0.125 1.00 85.81 88 LEU A N 1
ATOM 703 C CA . LEU A 1 88 ? -9.241 1.315 -1.132 1.00 85.81 88 LEU A CA 1
ATOM 704 C C . LEU A 1 88 ? -10.722 1.213 -1.514 1.00 85.81 88 LEU A C 1
ATOM 706 O O . LEU A 1 88 ? -11.253 2.166 -2.081 1.00 85.81 88 LEU A O 1
ATOM 710 N N . ALA A 1 89 ? -11.408 0.129 -1.142 1.00 85.62 89 ALA A N 1
ATOM 711 C CA . ALA A 1 89 ? -12.846 -0.047 -1.355 1.00 85.62 89 ALA A CA 1
ATOM 712 C C . ALA A 1 89 ? -13.709 0.965 -0.580 1.00 85.62 89 ALA A C 1
ATOM 714 O O . ALA A 1 89 ? -14.865 1.192 -0.938 1.00 85.62 89 ALA A O 1
ATOM 715 N N . HIS A 1 90 ? -13.162 1.605 0.458 1.00 83.56 90 HIS A N 1
ATOM 716 C CA . HIS A 1 90 ? -13.838 2.716 1.118 1.00 83.56 90 HIS A CA 1
ATOM 717 C C . HIS A 1 90 ? -13.928 3.910 0.162 1.00 83.56 90 HIS A C 1
ATOM 719 O O . HIS A 1 90 ? -12.910 4.494 -0.235 1.00 83.56 90 HIS A O 1
ATOM 725 N N . GLN A 1 91 ? -15.165 4.255 -0.203 1.00 68.38 91 GLN A N 1
ATOM 726 C CA . GLN A 1 91 ? -15.474 5.377 -1.081 1.00 68.38 91 GLN A CA 1
ATOM 727 C C . GLN A 1 91 ? -15.131 6.692 -0.379 1.00 68.38 91 GLN A C 1
ATOM 729 O O . GLN A 1 91 ? -15.729 7.055 0.631 1.00 68.38 91 GLN A O 1
ATOM 734 N N . SER A 1 92 ? -14.167 7.415 -0.942 1.00 68.12 92 SER A N 1
ATOM 735 C CA . SER A 1 92 ? -13.898 8.813 -0.612 1.00 68.12 92 SER A CA 1
ATOM 736 C C . SER A 1 92 ? -14.347 9.666 -1.788 1.00 68.12 92 SER A C 1
ATOM 738 O O . SER A 1 92 ? -14.045 9.335 -2.931 1.00 68.12 92 SER A O 1
ATOM 740 N N . ALA A 1 93 ? -15.024 10.780 -1.508 1.00 60.41 93 ALA A N 1
ATOM 741 C CA . ALA A 1 93 ? -15.461 11.731 -2.531 1.00 60.41 93 ALA A CA 1
ATOM 742 C C . ALA A 1 93 ? -14.299 12.495 -3.188 1.00 60.41 93 ALA A C 1
ATOM 744 O O . ALA A 1 93 ? -14.511 13.183 -4.181 1.00 60.41 93 ALA A O 1
ATOM 745 N N . GLN A 1 94 ? -13.091 12.425 -2.617 1.00 70.00 94 GLN A N 1
ATOM 746 C CA . GLN A 1 94 ? -11.915 13.059 -3.196 1.00 70.00 94 GLN A CA 1
ATOM 747 C C . GLN A 1 94 ? -10.761 12.077 -3.328 1.00 70.00 94 GLN A C 1
ATOM 749 O O . GLN A 1 94 ? -10.456 11.344 -2.372 1.00 70.00 94 GLN A O 1
ATOM 754 N N . PRO A 1 95 ? -10.080 12.088 -4.479 1.00 72.75 95 PRO A N 1
ATOM 755 C CA . PRO A 1 95 ? -8.881 11.313 -4.633 1.00 72.75 95 PRO A CA 1
ATOM 756 C C . PRO A 1 95 ? -7.710 12.037 -3.953 1.00 72.75 95 PRO A C 1
ATOM 758 O O . PRO A 1 95 ? -7.530 13.249 -4.071 1.00 72.75 95 PRO A O 1
ATOM 761 N N . THR A 1 96 ? -6.912 11.290 -3.190 1.00 79.94 96 THR A N 1
ATOM 762 C CA . THR A 1 96 ? -5.820 11.849 -2.381 1.00 79.94 96 THR A CA 1
ATOM 763 C C . THR A 1 96 ? -4.481 11.219 -2.742 1.00 79.94 96 THR A C 1
ATOM 765 O O . THR A 1 96 ? -4.412 10.088 -3.229 1.00 79.94 96 THR A O 1
ATOM 768 N N . ILE A 1 97 ? -3.385 11.943 -2.473 1.00 78.56 97 ILE A N 1
ATOM 769 C CA . ILE A 1 97 ? -2.001 11.485 -2.715 1.00 78.56 97 ILE A CA 1
ATOM 770 C C . ILE A 1 97 ? -1.773 10.088 -2.132 1.00 78.56 97 ILE A C 1
ATOM 772 O O . ILE A 1 97 ? -1.118 9.250 -2.750 1.00 78.56 97 ILE A O 1
ATOM 776 N N . ILE A 1 98 ? -2.312 9.823 -0.938 1.00 84.62 98 ILE A N 1
ATOM 777 C CA . ILE A 1 98 ? -2.119 8.526 -0.300 1.00 84.62 98 ILE A CA 1
ATOM 778 C C . ILE A 1 98 ? -2.859 7.399 -1.026 1.00 84.62 98 ILE A C 1
ATOM 780 O O . ILE A 1 98 ? -2.295 6.317 -1.149 1.00 84.62 98 ILE A O 1
ATOM 784 N N . ARG A 1 99 ? -4.061 7.638 -1.567 1.00 84.75 99 ARG A N 1
ATOM 785 C CA . ARG A 1 99 ? -4.791 6.623 -2.343 1.00 84.75 99 ARG A CA 1
ATOM 786 C C . ARG A 1 99 ? -4.028 6.229 -3.606 1.00 84.75 99 ARG A C 1
ATOM 788 O O . ARG A 1 99 ? -3.921 5.047 -3.896 1.00 84.75 99 ARG A O 1
ATOM 795 N N . ILE A 1 100 ? -3.403 7.190 -4.288 1.00 80.94 100 ILE A N 1
ATOM 796 C CA . ILE A 1 100 ? -2.538 6.914 -5.448 1.00 80.94 100 ILE A CA 1
ATOM 797 C C . ILE A 1 100 ? -1.337 6.050 -5.054 1.00 80.94 100 ILE A C 1
ATOM 799 O O . ILE A 1 100 ? -1.027 5.071 -5.730 1.00 80.94 100 ILE A O 1
ATOM 803 N N . ARG A 1 101 ? -0.664 6.377 -3.941 1.00 82.81 101 ARG A N 1
ATOM 804 C CA . ARG A 1 101 ? 0.469 5.572 -3.448 1.00 82.81 101 ARG A CA 1
ATOM 805 C C . ARG A 1 101 ? 0.035 4.166 -3.037 1.00 82.81 101 ARG A C 1
ATOM 807 O O . ARG A 1 101 ? 0.771 3.221 -3.296 1.00 82.81 101 ARG A O 1
ATOM 814 N N . ALA A 1 102 ? -1.144 4.030 -2.436 1.00 86.38 102 ALA A N 1
ATOM 815 C CA . ALA A 1 102 ? -1.712 2.745 -2.049 1.00 86.38 102 ALA A CA 1
ATOM 816 C C . ALA A 1 102 ? -2.061 1.877 -3.267 1.00 86.38 102 ALA A C 1
ATOM 818 O O . ALA A 1 102 ? -1.761 0.691 -3.263 1.00 86.38 102 ALA A O 1
ATOM 819 N N . LEU A 1 103 ? -2.612 2.467 -4.331 1.00 81.62 103 LEU A N 1
ATOM 820 C CA . LEU A 1 103 ? -2.859 1.771 -5.598 1.00 81.62 103 LEU A CA 1
ATOM 821 C C . LEU A 1 103 ? -1.569 1.307 -6.268 1.00 81.62 103 LEU A C 1
ATOM 823 O O . LEU A 1 103 ? -1.480 0.184 -6.755 1.00 81.62 103 LEU A O 1
ATOM 827 N N . TYR A 1 104 ? -0.546 2.160 -6.260 1.00 80.88 104 TYR A N 1
ATOM 828 C CA . TYR A 1 104 ? 0.780 1.772 -6.716 1.00 80.88 104 TYR A CA 1
ATOM 829 C C . TYR A 1 104 ? 1.346 0.601 -5.890 1.00 80.88 104 TYR A C 1
ATOM 831 O O . TYR A 1 104 ? 1.858 -0.360 -6.458 1.00 80.88 104 TYR A O 1
ATOM 839 N N . ALA A 1 105 ? 1.224 0.656 -4.562 1.00 84.94 105 ALA A N 1
ATOM 840 C CA . ALA A 1 105 ? 1.656 -0.416 -3.669 1.00 84.94 105 ALA A CA 1
ATOM 841 C C . ALA A 1 105 ? 0.901 -1.734 -3.913 1.00 84.94 105 ALA A C 1
ATOM 843 O O . ALA A 1 105 ? 1.532 -2.787 -3.949 1.00 84.94 105 ALA A O 1
ATOM 844 N N . ASP A 1 106 ? -0.415 -1.683 -4.122 1.00 85.44 106 ASP A N 1
ATOM 845 C CA . ASP A 1 106 ? -1.232 -2.864 -4.431 1.00 85.44 106 ASP A CA 1
ATOM 846 C C . ASP A 1 106 ? -0.754 -3.540 -5.721 1.00 85.44 106 ASP A C 1
ATOM 848 O O . ASP A 1 106 ? -0.538 -4.749 -5.777 1.00 85.44 106 ASP A O 1
ATOM 852 N N . ARG A 1 107 ? -0.443 -2.725 -6.727 1.00 78.94 107 ARG A N 1
ATOM 853 C CA . ARG A 1 107 ? 0.070 -3.172 -8.022 1.00 78.94 107 ARG A CA 1
ATOM 854 C C . ARG A 1 107 ? 1.464 -3.779 -7.950 1.00 78.94 107 ARG A C 1
ATOM 856 O O . ARG A 1 107 ? 1.724 -4.753 -8.643 1.00 78.94 107 ARG A O 1
ATOM 863 N N . VAL A 1 108 ? 2.333 -3.271 -7.075 1.00 79.69 108 VAL A N 1
ATOM 864 C CA . VAL A 1 108 ? 3.628 -3.909 -6.771 1.00 79.69 108 VAL A CA 1
ATOM 865 C C . VAL A 1 108 ? 3.440 -5.292 -6.137 1.00 79.69 108 VAL A C 1
ATOM 867 O O . VAL A 1 108 ? 4.284 -6.168 -6.317 1.00 79.69 108 VAL A O 1
ATOM 870 N N . LEU A 1 109 ? 2.352 -5.498 -5.393 1.00 82.81 109 LEU A N 1
ATOM 871 C CA . LEU A 1 109 ? 2.042 -6.768 -4.737 1.00 82.81 109 LEU A CA 1
ATOM 872 C C . LEU A 1 109 ? 1.237 -7.733 -5.622 1.00 82.81 109 LEU A C 1
ATOM 874 O O . LEU A 1 109 ? 1.037 -8.885 -5.233 1.00 82.81 109 LEU A O 1
ATOM 878 N N . ALA A 1 110 ? 0.754 -7.294 -6.785 1.00 79.06 110 ALA A N 1
ATOM 879 C CA . ALA A 1 110 ? -0.021 -8.125 -7.697 1.00 79.06 110 ALA A CA 1
ATOM 880 C C . ALA A 1 110 ? 0.871 -9.171 -8.386 1.00 79.06 110 ALA A C 1
ATOM 882 O O . ALA A 1 110 ? 1.955 -8.868 -8.881 1.00 79.06 110 ALA A O 1
ATOM 883 N N . ALA A 1 111 ? 0.403 -10.421 -8.421 1.00 61.09 111 ALA A N 1
ATOM 884 C CA . ALA A 1 111 ? 1.146 -11.538 -9.005 1.00 61.09 111 ALA A CA 1
ATOM 885 C C . ALA A 1 111 ? 0.952 -11.668 -10.528 1.00 61.09 111 ALA A C 1
ATOM 887 O O . ALA A 1 111 ? 1.771 -12.302 -11.191 1.00 61.09 111 ALA A O 1
ATOM 888 N N . LEU A 1 112 ? -0.126 -11.097 -11.080 1.00 56.06 112 LEU A N 1
ATOM 889 C CA . LEU A 1 112 ? -0.500 -11.201 -12.492 1.00 56.06 112 LEU A CA 1
ATOM 890 C C . LEU A 1 112 ? -1.085 -9.874 -13.015 1.00 56.06 112 LEU A C 1
ATOM 892 O O . LEU A 1 112 ? -1.764 -9.171 -12.258 1.00 56.06 112 LEU A O 1
ATOM 896 N N . PRO A 1 113 ? -0.884 -9.548 -14.305 1.00 53.53 113 PRO A N 1
ATOM 897 C CA . PRO A 1 113 ? -1.599 -8.460 -14.973 1.00 53.53 113 PRO A CA 1
ATOM 898 C C . PRO A 1 113 ? -3.125 -8.679 -14.943 1.00 53.53 113 PRO A C 1
ATOM 900 O O . PRO A 1 113 ? -3.590 -9.795 -15.171 1.00 53.53 113 PRO A O 1
ATOM 903 N N . GLY A 1 114 ? -3.906 -7.617 -14.702 1.00 53.28 114 GLY A N 1
ATOM 904 C CA . GLY A 1 114 ? -5.371 -7.613 -14.881 1.00 53.28 114 GLY A CA 1
ATOM 905 C C . GLY A 1 114 ? -6.249 -7.643 -13.620 1.00 53.28 114 GLY A C 1
ATOM 906 O O . GLY A 1 114 ? -7.454 -7.433 -13.725 1.00 53.28 114 GLY A O 1
ATOM 907 N N . GLU A 1 115 ? -5.693 -7.832 -12.422 1.00 57.34 115 GLU A N 1
ATOM 908 C CA . GLU A 1 115 ? -6.502 -7.912 -11.189 1.00 57.34 115 GLU A CA 1
ATOM 909 C C . GLU A 1 115 ? -6.904 -6.549 -10.585 1.00 57.34 115 GLU A C 1
ATOM 911 O O . GLU A 1 115 ? -7.544 -6.507 -9.538 1.00 57.34 115 GLU A O 1
ATOM 916 N N . VAL A 1 116 ? -6.549 -5.423 -11.213 1.00 52.44 116 VAL A N 1
ATOM 917 C CA . VAL A 1 116 ? -6.598 -4.103 -10.555 1.00 52.44 116 VAL A CA 1
ATOM 918 C C . VAL A 1 116 ? -7.156 -3.017 -11.492 1.00 52.44 116 VAL A C 1
ATOM 920 O O . VAL A 1 116 ? -6.507 -2.024 -11.822 1.00 52.44 116 VAL A O 1
ATOM 923 N N . VAL A 1 117 ? -8.400 -3.192 -11.932 1.00 55.22 117 VAL A N 1
ATOM 924 C CA . VAL A 1 117 ? -9.104 -2.214 -12.790 1.00 55.22 117 VAL A CA 1
ATOM 925 C C . VAL A 1 117 ? -9.417 -0.906 -12.039 1.00 55.22 117 VAL A C 1
ATOM 927 O O . VAL A 1 117 ? -9.307 0.175 -12.603 1.00 55.22 117 VAL A O 1
ATOM 930 N N . ALA A 1 118 ? -9.685 -0.964 -10.730 1.00 58.41 118 ALA A N 1
ATOM 931 C CA . ALA A 1 118 ? -10.021 0.226 -9.935 1.00 58.41 118 ALA A CA 1
ATOM 932 C C . ALA A 1 118 ? -8.855 1.229 -9.772 1.00 58.41 118 ALA A C 1
ATOM 934 O O . ALA A 1 118 ? -9.066 2.397 -9.442 1.00 58.41 118 ALA A O 1
ATOM 935 N N . GLY A 1 119 ? -7.607 0.784 -9.965 1.00 61.25 119 GLY A N 1
ATOM 936 C CA . GLY A 1 119 ? -6.432 1.624 -9.736 1.00 61.25 119 GLY A CA 1
ATOM 937 C C . GLY A 1 119 ? -6.092 2.577 -10.873 1.00 61.25 119 GLY A C 1
ATOM 938 O O . GLY A 1 119 ? -5.592 3.672 -10.624 1.00 61.25 119 GLY A O 1
ATOM 939 N N . THR A 1 120 ? -6.373 2.181 -12.110 1.00 64.44 120 THR A N 1
ATOM 940 C CA . THR A 1 120 ? -6.146 3.019 -13.292 1.00 64.44 120 THR A CA 1
ATOM 941 C C . THR A 1 120 ? -7.159 4.156 -13.352 1.00 64.44 120 THR A C 1
ATOM 943 O O . THR A 1 120 ? -6.756 5.298 -13.543 1.00 64.44 120 THR A O 1
ATOM 946 N N . GLU A 1 121 ? -8.429 3.882 -13.043 1.00 71.19 121 GLU A N 1
ATOM 947 C CA . GLU A 1 121 ? -9.507 4.882 -13.040 1.00 71.19 121 GLU A CA 1
ATOM 948 C C . GLU A 1 121 ? -9.234 6.029 -12.052 1.00 71.19 121 GLU A C 1
ATOM 950 O O . GLU A 1 121 ? -9.324 7.202 -12.414 1.00 71.19 121 GLU A O 1
ATOM 955 N N . LEU A 1 122 ? -8.814 5.718 -10.818 1.00 69.44 122 LEU A N 1
ATOM 956 C CA . LEU A 1 122 ? -8.498 6.756 -9.829 1.00 69.44 122 LEU A CA 1
ATOM 957 C C . LEU A 1 122 ? -7.247 7.562 -10.218 1.00 69.44 122 LEU A C 1
ATOM 959 O O . LEU A 1 122 ? -7.168 8.761 -9.959 1.00 69.44 122 LEU A O 1
ATOM 963 N N . VAL A 1 123 ? -6.239 6.917 -10.814 1.00 72.31 123 VAL A N 1
ATOM 964 C CA . VAL A 1 123 ? -5.022 7.601 -11.281 1.00 72.31 123 VAL A CA 1
ATOM 965 C C . VAL A 1 123 ? -5.339 8.531 -12.453 1.00 72.31 123 VAL A C 1
ATOM 967 O O . VAL A 1 123 ? -4.815 9.643 -12.488 1.00 72.31 123 VAL A O 1
ATOM 970 N N . GLU A 1 124 ? -6.222 8.123 -13.364 1.00 76.56 124 GLU A N 1
ATOM 971 C CA . GLU A 1 124 ? -6.732 8.955 -14.458 1.00 76.56 124 GLU A CA 1
ATOM 972 C C . GLU A 1 124 ? -7.554 10.140 -13.943 1.00 76.56 124 GLU A C 1
ATOM 974 O O . GLU A 1 124 ? -7.334 11.272 -14.379 1.00 76.56 124 GLU A O 1
ATOM 979 N N . GLU A 1 125 ? -8.432 9.917 -12.962 1.00 72.56 125 GLU A N 1
ATOM 980 C CA . GLU A 1 125 ? -9.208 10.979 -12.318 1.00 72.56 125 GLU A CA 1
ATOM 981 C C . GLU A 1 125 ? -8.286 12.020 -11.665 1.00 72.56 125 GLU A C 1
ATOM 983 O O . GLU A 1 125 ? -8.443 13.227 -11.880 1.00 72.56 125 GLU A O 1
ATOM 988 N N . VAL A 1 126 ? -7.256 11.584 -10.928 1.00 71.88 126 VAL A N 1
ATOM 989 C CA . VAL A 1 126 ? -6.299 12.536 -10.345 1.00 71.88 126 VAL A CA 1
ATOM 990 C C . VAL A 1 126 ? -5.431 13.180 -11.406 1.00 71.88 126 VAL A C 1
ATOM 992 O O . VAL A 1 126 ? -5.100 14.352 -11.264 1.00 71.88 126 VAL A O 1
ATOM 995 N N . LEU A 1 127 ? -5.060 12.478 -12.474 1.00 75.00 127 LEU A N 1
ATOM 996 C CA . LEU A 1 127 ? -4.308 13.084 -13.568 1.00 75.00 127 LEU A CA 1
ATOM 997 C C . LEU A 1 127 ? -5.123 14.203 -14.227 1.00 75.00 127 LEU A C 1
ATOM 999 O O . LEU A 1 127 ? -4.581 15.280 -14.486 1.00 75.00 127 LEU A O 1
ATOM 1003 N N . ALA A 1 128 ? -6.427 13.993 -14.424 1.00 78.38 128 ALA A N 1
ATOM 1004 C CA . ALA A 1 128 ? -7.340 15.019 -14.907 1.00 78.38 128 ALA A CA 1
ATOM 1005 C C . ALA A 1 128 ? -7.374 16.226 -13.956 1.00 78.38 128 ALA A C 1
ATOM 1007 O O . ALA A 1 128 ? -7.200 17.358 -14.408 1.00 78.38 128 ALA A O 1
ATOM 1008 N N . LEU A 1 129 ? -7.487 16.012 -12.641 1.00 71.19 129 LEU A N 1
ATOM 1009 C CA . LEU A 1 129 ? -7.460 17.091 -11.641 1.00 71.19 129 LEU A CA 1
ATOM 1010 C C . LEU A 1 129 ? -6.098 17.810 -11.579 1.00 71.19 129 LEU A C 1
ATOM 1012 O O . LEU A 1 129 ? -6.030 19.038 -11.568 1.00 71.19 129 LEU A O 1
ATOM 1016 N N . ALA A 1 130 ? -4.998 17.062 -11.599 1.00 69.44 130 ALA A N 1
ATOM 1017 C CA . ALA A 1 130 ? -3.634 17.574 -11.508 1.00 69.44 130 ALA A CA 1
ATOM 1018 C C . ALA A 1 130 ? -3.195 18.315 -12.780 1.00 69.44 130 ALA A C 1
ATOM 1020 O O . ALA A 1 130 ? -2.346 19.205 -12.717 1.00 69.44 130 ALA A O 1
ATOM 1021 N N . ASN A 1 131 ? -3.787 18.010 -13.939 1.00 71.25 131 ASN A N 1
ATOM 1022 C CA . ASN A 1 131 ? -3.566 18.772 -15.168 1.00 71.25 131 ASN A CA 1
ATOM 1023 C C . ASN A 1 131 ? -4.056 20.222 -15.072 1.00 71.25 131 ASN A C 1
ATOM 1025 O O . ASN A 1 131 ? -3.518 21.078 -15.772 1.00 71.25 131 ASN A O 1
ATOM 1029 N N . HIS A 1 132 ? -4.979 20.515 -14.155 1.00 68.94 132 HIS A N 1
ATOM 1030 C CA . HIS A 1 132 ? -5.452 21.871 -13.882 1.00 68.94 132 HIS A CA 1
ATOM 1031 C C . HIS A 1 132 ? -4.572 22.623 -12.863 1.00 68.94 132 HIS A C 1
ATOM 1033 O O . HIS A 1 132 ? -4.801 23.806 -12.620 1.00 68.94 132 HIS A O 1
ATOM 1039 N N . VAL A 1 133 ? -3.544 21.975 -12.288 1.00 60.28 133 VAL A N 1
ATOM 1040 C CA . VAL A 1 133 ? -2.648 22.556 -11.269 1.00 60.28 133 VAL A CA 1
ATOM 1041 C C . VAL A 1 133 ? -1.170 22.328 -11.646 1.00 60.28 133 VAL A C 1
ATOM 1043 O O . VAL A 1 133 ? -0.581 21.296 -11.297 1.00 60.28 133 VAL A O 1
ATOM 1046 N N . PRO A 1 134 ? -0.536 23.280 -12.364 1.00 56.75 134 PRO A N 1
ATOM 1047 C CA . PRO A 1 134 ? 0.862 23.175 -12.784 1.00 56.75 134 PRO A CA 1
ATOM 1048 C C . PRO A 1 134 ? 1.832 23.060 -11.597 1.00 56.75 134 PRO A C 1
ATOM 1050 O O . PRO A 1 134 ? 1.692 23.769 -10.605 1.00 56.75 134 PRO A O 1
ATOM 1053 N N . GLY A 1 135 ? 2.846 22.193 -11.712 1.00 61.28 135 GLY A N 1
ATOM 1054 C CA . GLY A 1 135 ? 3.963 22.115 -10.757 1.00 61.28 135 GLY A CA 1
ATOM 1055 C C . GLY A 1 135 ? 3.659 21.459 -9.404 1.00 61.28 135 GLY A C 1
ATOM 1056 O O . GLY A 1 135 ? 4.481 21.547 -8.496 1.00 61.28 135 GLY A O 1
ATOM 1057 N N . SER A 1 136 ? 2.507 20.805 -9.240 1.00 68.56 136 SER A N 1
ATOM 1058 C CA . SER A 1 136 ? 2.184 20.128 -7.981 1.00 68.56 136 SER A CA 1
ATOM 1059 C C . SER A 1 136 ? 2.954 18.807 -7.814 1.00 68.56 136 SER A C 1
ATOM 1061 O O . SER A 1 136 ? 3.058 18.010 -8.746 1.00 68.56 136 SER A O 1
ATOM 1063 N N . GLU A 1 137 ? 3.438 18.529 -6.595 1.00 70.62 137 GLU A N 1
ATOM 1064 C CA . GLU A 1 137 ? 4.013 17.225 -6.195 1.00 70.62 137 GLU A CA 1
ATOM 1065 C C . GLU A 1 137 ? 3.057 16.065 -6.528 1.00 70.62 137 GLU A C 1
ATOM 1067 O O . GLU A 1 137 ? 3.475 14.981 -6.935 1.00 70.62 137 GLU A O 1
ATOM 1072 N N . MET A 1 138 ? 1.751 16.329 -6.424 1.00 70.94 138 MET A N 1
ATOM 1073 C CA . MET A 1 138 ? 0.685 15.407 -6.798 1.00 70.94 138 MET A CA 1
ATOM 1074 C C . MET A 1 138 ? 0.767 15.007 -8.278 1.00 70.94 138 MET A C 1
ATOM 1076 O O . MET A 1 138 ? 0.695 13.818 -8.569 1.00 70.94 138 MET A O 1
ATOM 1080 N N . LYS A 1 139 ? 0.987 15.951 -9.207 1.00 77.50 139 LYS A N 1
ATOM 1081 C CA . LYS A 1 139 ? 1.115 15.649 -10.643 1.00 77.50 139 LYS A CA 1
ATOM 1082 C C . LYS A 1 139 ? 2.310 14.741 -10.936 1.00 77.50 139 LYS A C 1
ATOM 1084 O O . LYS A 1 139 ? 2.167 13.750 -11.645 1.00 77.50 139 LYS A O 1
ATOM 1089 N N . THR A 1 140 ? 3.471 15.058 -10.364 1.00 78.19 140 THR A N 1
ATOM 1090 C CA . THR A 1 140 ? 4.699 14.253 -10.493 1.00 78.19 140 THR A CA 1
ATOM 1091 C C . THR A 1 140 ? 4.472 12.826 -10.009 1.00 78.19 140 THR A C 1
ATOM 1093 O O . THR A 1 140 ? 4.766 11.865 -10.719 1.00 78.19 140 THR A O 1
ATOM 1096 N N . LEU A 1 141 ? 3.892 12.680 -8.818 1.00 75.31 141 LEU A N 1
ATOM 1097 C CA . LEU A 1 141 ? 3.629 11.376 -8.229 1.00 75.31 141 LEU A CA 1
ATOM 1098 C C . LEU A 1 141 ? 2.608 10.562 -9.033 1.00 75.31 141 LEU A C 1
ATOM 1100 O O . LEU A 1 141 ? 2.775 9.354 -9.171 1.00 75.31 141 LEU A O 1
ATOM 1104 N N . VAL A 1 142 ? 1.569 11.208 -9.562 1.00 78.00 142 VAL A N 1
ATOM 1105 C CA . VAL A 1 142 ? 0.534 10.567 -10.386 1.00 78.00 142 VAL A CA 1
ATOM 1106 C C . VAL A 1 142 ? 1.110 10.065 -11.702 1.00 78.00 142 VAL A C 1
ATOM 1108 O O . VAL A 1 142 ? 0.851 8.923 -12.066 1.00 78.00 142 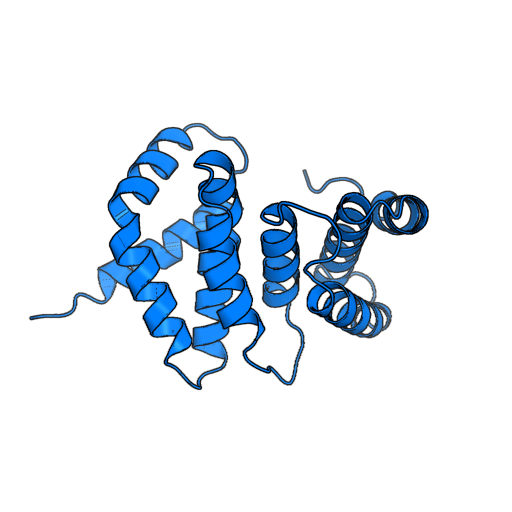VAL A O 1
ATOM 1111 N N . LEU A 1 143 ? 1.929 10.871 -12.384 1.00 81.19 143 LEU A N 1
ATOM 1112 C CA . LEU A 1 143 ? 2.612 10.454 -13.613 1.00 81.19 143 LEU A CA 1
ATOM 1113 C C . LEU A 1 143 ? 3.559 9.281 -13.347 1.00 81.19 143 LEU A C 1
ATOM 1115 O O . LEU A 1 143 ? 3.533 8.288 -14.070 1.00 81.19 143 LEU A O 1
ATOM 1119 N N . PHE A 1 144 ? 4.338 9.348 -12.266 1.00 78.94 144 PHE A N 1
ATOM 1120 C CA . PHE A 1 144 ? 5.221 8.253 -11.875 1.00 78.94 144 PHE A CA 1
ATOM 1121 C C . PHE A 1 144 ? 4.443 6.970 -11.558 1.00 78.94 144 PHE A C 1
ATOM 1123 O O . PHE A 1 144 ? 4.778 5.904 -12.074 1.00 78.94 144 PHE A O 1
ATOM 1130 N N . ALA A 1 145 ? 3.386 7.063 -10.746 1.00 77.38 145 ALA A N 1
ATOM 1131 C CA . ALA A 1 145 ? 2.531 5.928 -10.427 1.00 77.38 145 ALA A CA 1
ATOM 1132 C C . ALA A 1 145 ? 1.910 5.349 -11.704 1.00 77.38 145 ALA A C 1
ATOM 1134 O O . ALA A 1 145 ? 2.084 4.164 -11.961 1.00 77.38 145 ALA A O 1
ATOM 1135 N N . SER A 1 146 ? 1.290 6.181 -12.546 1.00 80.50 146 SER A N 1
ATOM 1136 C CA . SER A 1 146 ? 0.674 5.772 -13.814 1.00 80.50 146 SER A CA 1
ATOM 1137 C C . SER A 1 146 ? 1.658 5.057 -14.739 1.00 80.50 146 SER A C 1
ATOM 1139 O O . SER A 1 146 ? 1.372 3.960 -15.207 1.00 80.50 146 SER A O 1
ATOM 1141 N N . GLY A 1 147 ? 2.849 5.624 -14.948 1.00 79.88 147 GLY A N 1
ATOM 1142 C CA . GLY A 1 147 ? 3.868 5.002 -15.786 1.00 79.88 147 GLY A CA 1
ATOM 1143 C C . GLY A 1 147 ? 4.335 3.648 -15.246 1.00 79.88 147 GLY A C 1
ATOM 1144 O O . GLY A 1 147 ? 4.537 2.708 -16.011 1.00 79.88 147 GLY A O 1
ATOM 1145 N N . ARG A 1 148 ? 4.446 3.506 -13.920 1.00 76.38 148 ARG A N 1
ATOM 1146 C CA . ARG A 1 148 ? 4.772 2.220 -13.290 1.00 76.38 148 ARG A CA 1
ATOM 1147 C C . ARG A 1 148 ? 3.638 1.205 -13.371 1.00 76.38 148 ARG A C 1
ATOM 1149 O O . ARG A 1 148 ? 3.921 0.031 -13.573 1.00 76.38 148 ARG A O 1
ATOM 1156 N N . LEU A 1 149 ? 2.387 1.637 -13.229 1.00 77.00 149 LEU A N 1
ATOM 1157 C CA . LEU A 1 149 ? 1.227 0.768 -13.432 1.00 77.00 149 LEU A CA 1
ATOM 1158 C C . LEU A 1 149 ? 1.173 0.254 -14.870 1.00 77.00 149 LEU A C 1
ATOM 1160 O O . LEU A 1 149 ? 1.025 -0.946 -15.075 1.00 77.00 149 LEU A O 1
ATOM 1164 N N . ALA A 1 150 ? 1.410 1.133 -15.844 1.00 78.31 150 ALA A N 1
ATOM 1165 C CA . ALA A 1 150 ? 1.477 0.772 -17.254 1.00 78.31 150 ALA A CA 1
ATOM 1166 C C . ALA A 1 150 ? 2.594 -0.249 -17.548 1.00 78.31 150 ALA A C 1
ATOM 1168 O O . ALA A 1 150 ? 2.373 -1.185 -18.309 1.00 78.31 150 ALA A O 1
ATOM 1169 N N . LEU A 1 151 ? 3.760 -0.148 -16.887 1.00 74.56 151 LEU A N 1
ATOM 1170 C CA . LEU A 1 151 ? 4.804 -1.183 -16.976 1.00 74.56 151 LEU A CA 1
ATOM 1171 C C . LEU A 1 151 ? 4.327 -2.547 -16.463 1.00 74.56 151 LEU A C 1
ATOM 1173 O O . LEU A 1 151 ? 4.631 -3.560 -17.088 1.00 74.56 151 LEU A O 1
ATOM 1177 N N . PHE A 1 152 ? 3.602 -2.583 -15.341 1.00 72.31 152 PHE A N 1
ATOM 1178 C CA . PHE A 1 152 ? 3.070 -3.835 -14.791 1.00 72.31 152 PHE A CA 1
ATOM 1179 C C . PHE A 1 152 ? 1.980 -4.452 -15.678 1.00 72.31 152 PHE A C 1
ATOM 1181 O O . PHE A 1 152 ? 1.886 -5.675 -15.752 1.00 72.31 152 PHE A O 1
ATOM 1188 N N . ASP A 1 153 ? 1.212 -3.622 -16.385 1.00 73.06 153 ASP A N 1
ATOM 1189 C CA . ASP A 1 153 ? 0.185 -4.061 -17.339 1.00 73.06 153 ASP A CA 1
ATOM 1190 C C . ASP A 1 153 ? 0.734 -4.308 -18.763 1.00 73.06 153 ASP A C 1
ATOM 1192 O O . ASP A 1 153 ? 0.002 -4.758 -19.642 1.00 73.06 153 ASP A O 1
ATOM 1196 N N . GLY A 1 154 ? 2.027 -4.061 -19.006 1.00 76.31 154 GLY A N 1
ATOM 1197 C CA . GLY A 1 154 ? 2.676 -4.264 -20.307 1.00 76.31 154 GLY A CA 1
ATOM 1198 C C . GLY A 1 154 ? 2.413 -3.167 -21.350 1.00 76.31 154 GLY A C 1
ATOM 1199 O O . GLY A 1 154 ? 2.868 -3.291 -22.489 1.00 76.31 154 GLY A O 1
ATOM 1200 N N . ASP A 1 155 ? 1.738 -2.076 -20.979 1.00 82.06 155 ASP A N 1
ATOM 1201 C CA . ASP A 1 155 ? 1.538 -0.896 -21.826 1.00 82.06 155 ASP A CA 1
ATOM 1202 C C . ASP A 1 155 ? 2.799 -0.018 -21.830 1.00 82.06 155 ASP A C 1
ATOM 1204 O O . ASP A 1 155 ? 2.967 0.945 -21.075 1.00 82.06 155 ASP A O 1
ATOM 1208 N N . THR A 1 156 ? 3.729 -0.379 -22.710 1.00 79.44 156 THR A N 1
ATOM 1209 C CA . THR A 1 156 ? 5.010 0.317 -22.858 1.00 79.44 156 THR A CA 1
ATOM 1210 C C . THR A 1 156 ? 4.859 1.737 -23.405 1.00 79.44 156 THR A C 1
ATOM 1212 O O . THR A 1 156 ? 5.685 2.593 -23.087 1.00 79.44 156 THR A O 1
ATOM 1215 N N . ALA A 1 157 ? 3.804 2.021 -24.175 1.00 83.69 157 ALA A N 1
ATOM 1216 C CA . ALA A 1 157 ? 3.568 3.344 -24.743 1.00 83.69 157 ALA A CA 1
ATOM 1217 C C . ALA A 1 157 ? 3.204 4.351 -23.644 1.00 83.69 157 ALA A C 1
ATOM 1219 O O . ALA A 1 157 ? 3.863 5.389 -23.513 1.00 83.69 157 ALA A O 1
ATOM 1220 N N . THR A 1 158 ? 2.228 4.009 -22.801 1.00 80.50 158 THR A N 1
ATOM 1221 C CA . THR A 1 158 ? 1.830 4.831 -21.649 1.00 80.50 158 THR A CA 1
ATOM 1222 C C . THR A 1 158 ? 2.952 4.919 -20.616 1.00 80.50 158 THR A C 1
ATOM 1224 O O . THR A 1 158 ? 3.237 6.001 -20.095 1.00 80.50 158 THR A O 1
ATOM 1227 N N . ALA A 1 159 ? 3.671 3.818 -20.371 1.00 80.94 159 ALA A N 1
ATOM 1228 C CA . ALA A 1 159 ? 4.829 3.815 -19.483 1.00 80.94 159 ALA A CA 1
ATOM 1229 C C . ALA A 1 159 ? 5.907 4.813 -19.926 1.00 80.94 159 ALA A C 1
ATOM 1231 O O . ALA A 1 159 ? 6.348 5.646 -19.132 1.00 80.94 159 ALA A O 1
ATOM 1232 N N . CYS A 1 160 ? 6.314 4.769 -21.197 1.00 81.31 160 CYS A N 1
ATOM 1233 C CA . CYS A 1 160 ? 7.309 5.691 -21.732 1.00 81.31 160 CYS A CA 1
ATOM 1234 C C . CYS A 1 160 ? 6.821 7.140 -21.676 1.00 81.31 160 CYS A C 1
ATOM 1236 O O . CYS A 1 160 ? 7.573 8.008 -21.232 1.00 81.31 160 CYS A O 1
ATOM 1238 N N . ALA A 1 161 ? 5.576 7.408 -22.073 1.00 84.31 161 ALA A N 1
ATOM 1239 C CA . ALA A 1 161 ? 5.012 8.754 -22.051 1.00 84.31 161 ALA A CA 1
ATOM 1240 C C . ALA A 1 161 ? 5.015 9.369 -20.641 1.00 84.31 161 ALA A C 1
ATOM 1242 O O . ALA A 1 161 ? 5.391 10.527 -20.473 1.00 84.31 161 ALA A O 1
ATOM 1243 N N . HIS A 1 162 ? 4.646 8.602 -19.614 1.00 80.38 162 HIS A N 1
ATOM 1244 C CA . HIS A 1 162 ? 4.525 9.126 -18.253 1.00 80.38 162 HIS A CA 1
ATOM 1245 C C . HIS A 1 162 ? 5.844 9.135 -17.467 1.00 80.38 162 HIS A C 1
ATOM 1247 O O . HIS A 1 162 ? 6.052 10.029 -16.645 1.00 80.38 162 HIS A O 1
ATOM 1253 N N . LEU A 1 163 ? 6.763 8.199 -17.733 1.00 72.19 163 LEU A N 1
ATOM 1254 C CA . LEU A 1 163 ? 8.068 8.144 -17.059 1.00 72.19 163 LEU A CA 1
ATOM 1255 C C . LEU A 1 163 ? 9.104 9.089 -17.680 1.00 72.19 163 LEU A C 1
ATOM 1257 O O . LEU A 1 163 ? 9.936 9.632 -16.961 1.00 72.19 163 LEU A O 1
ATOM 1261 N N . SER A 1 164 ? 9.052 9.344 -18.992 1.00 73.38 164 SER A N 1
ATOM 1262 C CA . SER A 1 164 ? 9.981 10.282 -19.654 1.00 73.38 164 SER A CA 1
ATOM 1263 C C . SER A 1 164 ? 9.795 11.741 -19.217 1.00 73.38 164 SER A C 1
ATOM 1265 O O . SER A 1 164 ? 10.706 12.553 -19.365 1.00 73.38 164 SER A O 1
ATOM 1267 N N . LEU A 1 165 ? 8.644 12.061 -18.622 1.00 66.44 165 LEU A N 1
ATOM 1268 C CA . LEU A 1 165 ? 8.324 13.375 -18.068 1.00 66.44 165 LEU A CA 1
ATOM 1269 C C . LEU A 1 165 ? 8.775 13.548 -16.603 1.00 66.44 165 LEU A C 1
ATOM 1271 O O . LEU A 1 165 ? 8.539 14.611 -16.027 1.00 66.44 165 LEU A O 1
ATOM 1275 N N . ASN A 1 166 ? 9.405 12.538 -15.983 1.00 53.69 166 ASN A N 1
ATOM 1276 C CA . ASN A 1 166 ? 9.819 12.580 -14.578 1.00 53.69 166 ASN A CA 1
ATOM 1277 C C . ASN A 1 166 ? 11.178 11.877 -14.350 1.00 53.69 166 ASN A C 1
ATOM 1279 O O . ASN A 1 166 ? 11.220 10.647 -14.280 1.00 53.69 166 ASN A O 1
ATOM 1283 N N . PRO A 1 167 ? 12.309 12.603 -14.228 1.00 42.56 167 PRO A N 1
ATOM 1284 C CA . PRO A 1 167 ? 13.555 11.977 -13.793 1.00 42.56 167 PRO A CA 1
ATOM 1285 C C . PRO A 1 167 ? 13.396 11.444 -12.355 1.00 42.56 167 PRO A C 1
ATOM 1287 O O . PRO A 1 167 ? 12.608 12.000 -11.587 1.00 42.56 167 PRO A O 1
ATOM 1290 N N . PRO A 1 168 ? 14.104 10.364 -11.971 1.00 40.44 168 PRO A N 1
ATOM 1291 C CA . PRO A 1 168 ? 13.929 9.742 -10.664 1.00 40.44 168 PRO A CA 1
ATOM 1292 C C . PRO A 1 168 ? 14.174 10.761 -9.548 1.00 40.44 168 PRO A C 1
ATOM 1294 O O . PRO A 1 168 ? 15.166 11.488 -9.571 1.00 40.44 168 PRO A O 1
ATOM 1297 N N . MET A 1 169 ? 13.261 10.798 -8.576 1.00 42.56 169 MET A N 1
ATOM 1298 C CA . MET A 1 169 ? 13.454 11.503 -7.310 1.00 42.56 169 MET A CA 1
ATOM 1299 C C . MET A 1 169 ? 14.663 10.871 -6.608 1.00 42.56 169 MET A C 1
ATOM 1301 O O . MET A 1 169 ? 14.547 9.772 -6.062 1.00 42.56 169 MET A O 1
ATOM 1305 N N . VAL A 1 170 ? 15.822 11.526 -6.714 1.00 32.50 170 VAL A N 1
ATOM 1306 C CA . VAL A 1 170 ? 17.022 11.238 -5.911 1.00 32.50 170 VAL A CA 1
ATOM 1307 C C . VAL A 1 170 ? 16.807 11.752 -4.496 1.00 32.50 170 VAL A C 1
ATOM 1309 O O . VAL A 1 170 ? 16.279 12.880 -4.361 1.00 32.50 170 VAL A O 1
#

pLDDT: mean 72.48, std 16.47, range [32.5, 93.75]

Foldseek 3Di:
DDDDPVVVVVLLVVLVVLVPDDDDPCVVVVLVVCVVCVVVLVVLLVVLLVDPDLVSLLSSLSSLLSCLVSCVVVVVLVVSLVSLVSSLVNDDPDQDLSNLSSLLSNLSSDPAADPRPPNLVSLVVQCVVCVVPPPDPSNLSSLCSQLSSCVSNVNPVSVCVSPVVHDDDD

Radius of gyration: 16.48 Å; chains: 1; bounding box: 39×36×55 Å

Sequence (170 aa):
MHYDLDTATGTTRYVARWNRNGSGPGQLDAIARLDREQPNIREALEHCLISTENRLVETGLRIATAMHLFWSIHGALSEGRRWLDRLLAHQSAQPTIIRIRALYADRVLAALPGEVVAGTELVEEVLALANHVPGSEMKTLVLFASGRLALFDGDTATACAHLSLNPPMV